Protein AF-A0AAQ3JX08-F1 (afdb_monomer)

Structure (mmCIF, N/CA/C/O backbone):
data_AF-A0AAQ3JX08-F1
#
_entry.id   AF-A0AAQ3JX08-F1
#
loop_
_atom_site.group_PDB
_atom_site.id
_atom_site.type_symbol
_atom_site.label_atom_id
_atom_site.label_alt_id
_atom_site.label_comp_id
_atom_site.label_asym_id
_atom_site.label_entity_id
_atom_site.label_seq_id
_atom_site.pdbx_PDB_ins_code
_atom_site.Cartn_x
_atom_site.Cartn_y
_atom_site.Cartn_z
_atom_site.occupancy
_atom_site.B_iso_or_equiv
_atom_site.auth_seq_id
_atom_site.auth_comp_id
_atom_site.auth_asym_id
_atom_site.auth_atom_id
_atom_site.pdbx_PDB_model_num
ATOM 1 N N . MET A 1 1 ? 13.538 -32.301 18.288 1.00 49.09 1 MET A N 1
ATOM 2 C CA . MET A 1 1 ? 12.833 -32.691 19.524 1.00 49.09 1 MET A CA 1
ATOM 3 C C . MET A 1 1 ? 13.523 -31.991 20.678 1.00 49.09 1 MET A C 1
ATOM 5 O O . MET A 1 1 ? 14.634 -32.379 21.008 1.00 49.09 1 MET A O 1
ATOM 9 N N . SER A 1 2 ? 12.916 -30.943 21.233 1.00 42.66 2 SER A N 1
ATOM 10 C CA . SER A 1 2 ? 13.456 -30.243 22.407 1.00 42.66 2 SER A CA 1
ATOM 11 C C . SER A 1 2 ? 12.286 -29.619 23.159 1.00 42.66 2 SER A C 1
ATOM 13 O O . SER A 1 2 ? 11.488 -28.893 22.574 1.00 42.66 2 SER A O 1
ATOM 15 N N . ALA A 1 3 ? 12.143 -30.014 24.419 1.00 43.19 3 ALA A N 1
ATOM 16 C CA . ALA A 1 3 ? 10.934 -29.906 25.218 1.00 43.19 3 ALA A CA 1
ATOM 17 C C . ALA A 1 3 ? 10.650 -28.486 25.736 1.00 43.19 3 ALA A C 1
ATOM 19 O O . ALA A 1 3 ? 11.546 -27.781 26.199 1.00 43.19 3 ALA A O 1
ATOM 20 N N . SER A 1 4 ? 9.371 -28.111 25.710 1.00 40.22 4 SER A N 1
ATOM 21 C CA . SER A 1 4 ? 8.815 -26.911 26.332 1.00 40.22 4 SER A CA 1
ATOM 22 C C . SER A 1 4 ? 8.773 -27.084 27.854 1.00 40.22 4 SER A C 1
ATOM 24 O O . SER A 1 4 ? 8.092 -27.970 28.369 1.00 40.22 4 SER A O 1
ATOM 26 N N . ARG A 1 5 ? 9.503 -26.237 28.583 1.00 42.38 5 ARG A N 1
ATOM 27 C CA . ARG A 1 5 ? 9.459 -26.160 30.048 1.00 42.38 5 ARG A CA 1
ATOM 28 C C . ARG A 1 5 ? 8.312 -25.227 30.440 1.00 42.38 5 ARG A C 1
ATOM 30 O O . ARG A 1 5 ? 8.417 -24.018 30.276 1.00 42.38 5 ARG A O 1
ATOM 37 N N . VAL A 1 6 ? 7.204 -25.802 30.899 1.00 44.16 6 VAL A N 1
ATOM 38 C CA . VAL A 1 6 ? 6.063 -25.062 31.452 1.00 44.16 6 VAL A CA 1
ATOM 39 C C . VAL A 1 6 ? 6.452 -24.599 32.856 1.00 44.16 6 VAL A C 1
ATOM 41 O O . VAL A 1 6 ? 6.582 -25.423 33.760 1.00 44.16 6 VAL A O 1
ATOM 44 N N . GLU A 1 7 ? 6.682 -23.300 33.041 1.00 43.03 7 GLU A N 1
ATOM 45 C CA . GLU A 1 7 ? 6.784 -22.720 34.381 1.00 43.03 7 GLU A CA 1
ATOM 46 C C . GLU A 1 7 ? 5.395 -22.670 35.026 1.00 43.03 7 GLU A C 1
ATOM 48 O O . GLU A 1 7 ? 4.464 -22.042 34.526 1.00 43.03 7 GLU A O 1
ATOM 53 N N . GLN A 1 8 ? 5.265 -23.378 36.146 1.00 39.12 8 GLN A N 1
ATOM 54 C CA . GLN A 1 8 ? 4.105 -23.355 37.026 1.00 39.12 8 GLN A CA 1
ATOM 55 C C . GLN A 1 8 ? 4.112 -22.066 37.854 1.00 39.12 8 GLN A C 1
ATOM 57 O O . GLN A 1 8 ? 5.012 -21.843 38.664 1.00 39.12 8 GLN A O 1
ATOM 62 N N . CYS A 1 9 ? 3.084 -21.234 37.692 1.00 35.72 9 CYS A N 1
ATOM 63 C CA . CYS A 1 9 ? 2.831 -20.115 38.595 1.00 35.72 9 CYS A CA 1
ATOM 64 C C . CYS A 1 9 ? 2.438 -20.641 39.993 1.00 35.72 9 CYS A C 1
ATOM 66 O O . CYS A 1 9 ? 1.557 -21.502 40.087 1.00 35.72 9 CYS A O 1
ATOM 68 N N . PRO A 1 10 ? 3.035 -20.141 41.090 1.00 44.97 10 PRO A N 1
ATOM 69 C CA . PRO A 1 10 ? 2.677 -20.576 42.434 1.00 44.97 10 PRO A CA 1
ATOM 70 C C . PRO A 1 10 ? 1.371 -19.921 42.913 1.00 44.97 10 PRO A C 1
ATOM 72 O O . PRO A 1 10 ? 1.138 -18.727 42.725 1.00 44.97 10 PRO A O 1
ATOM 75 N N . LEU A 1 11 ? 0.534 -20.722 43.576 1.00 46.50 11 LEU A N 1
ATOM 76 C CA . LEU A 1 11 ? -0.691 -20.301 44.265 1.00 46.50 11 LEU A CA 1
ATOM 77 C C . LEU A 1 11 ? -0.386 -19.273 45.378 1.00 46.50 11 LEU A C 1
ATOM 79 O O . LEU A 1 11 ? 0.572 -19.470 46.136 1.00 46.50 11 LEU A O 1
ATOM 83 N N . PRO A 1 12 ? -1.200 -18.214 45.558 1.00 43.75 12 PRO A N 1
ATOM 84 C CA . PRO A 1 12 ? -1.013 -17.281 46.660 1.00 43.75 12 PRO A CA 1
ATOM 85 C C . PRO A 1 12 ? -1.447 -17.895 48.001 1.00 43.75 12 PRO A C 1
ATOM 87 O O . PRO A 1 12 ? -2.519 -18.486 48.141 1.00 43.75 12 PRO A O 1
ATOM 90 N N . LYS A 1 13 ? -0.568 -17.733 48.994 1.00 42.19 13 LYS A N 1
ATOM 91 C CA . LYS A 1 13 ? -0.698 -18.200 50.378 1.00 42.19 13 LYS A CA 1
ATOM 92 C C . LYS A 1 13 ? -1.846 -17.498 51.113 1.00 42.19 13 LYS A C 1
ATOM 94 O O . LYS A 1 13 ? -2.128 -16.321 50.904 1.00 42.19 13 LYS A O 1
ATOM 99 N N . SER A 1 14 ? -2.476 -18.244 52.014 1.00 40.09 14 SER A N 1
ATOM 100 C CA . SER A 1 14 ? -3.605 -17.839 52.846 1.00 40.09 14 SER A CA 1
ATOM 101 C C . SER A 1 14 ? -3.283 -16.742 53.873 1.00 40.09 14 SER A C 1
ATOM 103 O O . SER A 1 14 ? -2.307 -16.860 54.607 1.00 40.09 14 SER A O 1
ATOM 105 N N . ARG A 1 15 ? -4.225 -15.793 53.987 1.00 40.53 15 ARG A N 1
ATOM 106 C CA . ARG A 1 15 ? -4.704 -15.054 55.180 1.00 40.53 15 ARG A CA 1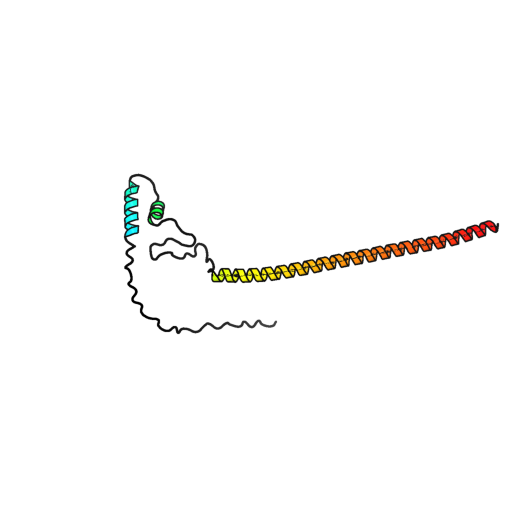
ATOM 107 C C . ARG A 1 15 ? -3.689 -14.401 56.134 1.00 40.53 15 ARG A C 1
ATOM 109 O O . ARG A 1 15 ? -3.078 -15.073 56.952 1.00 40.53 15 ARG A O 1
ATOM 116 N N . ALA A 1 16 ? -3.789 -13.073 56.222 1.00 36.56 16 ALA A N 1
ATOM 117 C CA . ALA A 1 16 ? -4.104 -12.367 57.470 1.00 36.56 16 ALA A CA 1
ATOM 118 C C . ALA A 1 16 ? -4.645 -10.962 57.131 1.00 36.56 16 ALA A C 1
ATOM 120 O O . ALA A 1 16 ? -3.941 -10.167 56.518 1.00 36.56 16 ALA A O 1
ATOM 121 N N . LEU A 1 17 ? -5.890 -10.657 57.509 1.00 38.97 17 LEU A N 1
ATOM 122 C CA . LEU A 1 17 ? -6.386 -9.279 57.606 1.00 38.97 17 LEU A CA 1
ATOM 123 C C . LEU A 1 17 ? -6.743 -9.025 59.076 1.00 38.97 17 LEU A C 1
ATOM 125 O O . LEU A 1 17 ? -7.399 -9.883 59.675 1.00 38.97 17 LEU A O 1
ATOM 129 N N . PRO A 1 18 ? -6.300 -7.906 59.677 1.00 36.16 18 PRO A N 1
ATOM 130 C CA . PRO A 1 18 ? -6.601 -7.598 61.063 1.00 36.16 18 PRO A CA 1
ATOM 131 C C . PRO A 1 18 ? -8.047 -7.117 61.215 1.00 36.16 18 PRO A C 1
ATOM 133 O O . PRO A 1 18 ? -8.641 -6.533 60.308 1.00 36.16 18 PRO A O 1
ATOM 136 N N . ALA A 1 19 ? -8.588 -7.393 62.398 1.00 46.75 19 ALA A N 1
ATOM 137 C CA . ALA A 1 19 ? -9.906 -6.998 62.857 1.00 46.75 19 ALA A CA 1
ATOM 138 C C . ALA A 1 19 ? -10.150 -5.491 62.681 1.00 46.75 19 ALA A C 1
ATOM 140 O O . ALA A 1 19 ? -9.366 -4.670 63.158 1.00 46.75 19 ALA A O 1
ATOM 141 N N . VAL A 1 20 ? -11.273 -5.136 62.056 1.00 39.72 20 VAL A N 1
ATOM 142 C CA . VAL A 1 20 ? -11.791 -3.767 62.054 1.00 39.72 20 VAL A CA 1
ATOM 143 C C . VAL A 1 20 ? -13.142 -3.773 62.755 1.00 39.72 20 VAL A C 1
ATOM 145 O O . VAL A 1 20 ? -14.101 -4.374 62.284 1.00 39.72 20 VAL A O 1
ATOM 148 N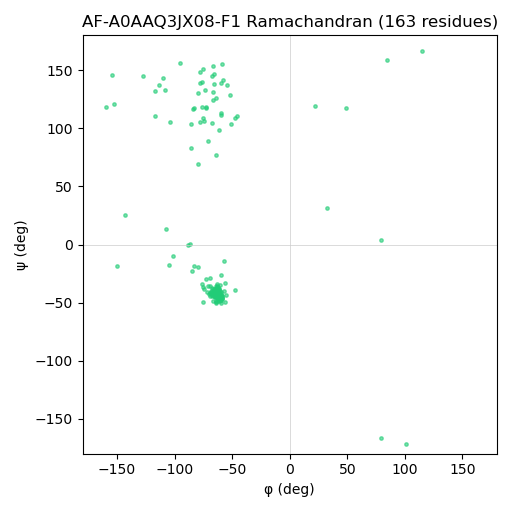 N . LEU A 1 21 ? -13.110 -3.145 63.930 1.00 39.81 21 LEU A N 1
ATOM 149 C CA . LEU A 1 21 ? -14.171 -2.503 64.700 1.00 39.81 21 LEU A CA 1
ATOM 150 C C . LEU A 1 21 ? -15.624 -2.927 64.432 1.00 39.81 21 LEU A C 1
ATOM 152 O O . LEU A 1 21 ? -16.217 -2.638 63.396 1.00 39.81 21 LEU A O 1
ATOM 156 N N . HIS A 1 22 ? -16.235 -3.439 65.503 1.00 37.78 22 HIS A N 1
ATOM 157 C CA . HIS A 1 22 ? -17.662 -3.304 65.771 1.00 37.78 22 HIS A CA 1
ATOM 158 C C . HIS A 1 22 ? -18.103 -1.846 65.576 1.00 37.78 22 HIS A C 1
ATOM 160 O O . HIS A 1 22 ? -17.816 -0.988 66.411 1.00 37.78 22 HIS A O 1
ATOM 166 N N . LEU A 1 23 ? -18.858 -1.583 64.512 1.00 39.56 23 LEU A N 1
ATOM 167 C CA . LEU A 1 23 ? -19.763 -0.447 64.466 1.00 39.56 23 LEU A CA 1
ATOM 168 C C . LEU A 1 23 ? -21.170 -1.007 64.668 1.00 39.56 23 LEU A C 1
ATOM 170 O O . LEU A 1 23 ? -21.727 -1.662 63.788 1.00 39.56 23 LEU A O 1
ATOM 174 N N . LEU A 1 24 ? -21.714 -0.788 65.866 1.00 43.91 24 LEU A N 1
ATOM 175 C CA . LEU A 1 24 ? -23.130 -0.953 66.181 1.00 43.91 24 LEU A CA 1
ATOM 176 C C . LEU A 1 24 ? -23.924 0.063 65.347 1.00 43.91 24 LEU A C 1
ATOM 178 O O . LEU A 1 24 ? -24.317 1.121 65.826 1.00 43.91 24 LEU A O 1
ATOM 182 N N . GLY A 1 25 ? -24.102 -0.247 64.066 1.00 34.72 25 GLY A N 1
ATOM 183 C CA . GLY A 1 25 ? -25.102 0.361 63.209 1.00 34.72 25 GLY A CA 1
ATOM 184 C C . GLY A 1 25 ? -26.405 -0.383 63.439 1.00 34.72 25 GLY A C 1
ATOM 185 O O . GLY A 1 25 ? -26.490 -1.589 63.212 1.00 34.72 25 GLY A O 1
ATOM 186 N N . THR A 1 26 ? -27.398 0.330 63.946 1.00 43.22 26 THR A N 1
ATOM 187 C CA . THR A 1 26 ? -28.774 -0.129 64.087 1.00 43.22 26 THR A CA 1
ATOM 188 C C . THR A 1 26 ? -29.236 -0.821 62.802 1.00 43.22 26 THR A C 1
ATOM 190 O O . THR A 1 26 ? -29.419 -0.189 61.764 1.00 43.22 26 THR A O 1
ATOM 193 N N . PHE A 1 27 ? -29.435 -2.140 62.865 1.00 34.03 27 PHE A N 1
ATOM 194 C CA . PHE A 1 27 ? -30.228 -2.855 61.874 1.00 34.03 27 PHE A CA 1
ATOM 195 C C . PHE A 1 27 ? -31.636 -2.262 61.948 1.00 34.03 27 PHE A C 1
ATOM 197 O O . PHE A 1 27 ? -32.418 -2.610 62.834 1.00 34.03 27 PHE A O 1
ATOM 204 N N . SER A 1 28 ? -31.962 -1.331 61.048 1.00 39.72 28 SER A N 1
ATOM 205 C CA . SER A 1 28 ? -33.358 -1.023 60.774 1.00 39.72 28 SER A CA 1
ATOM 206 C C . SER A 1 28 ? -33.974 -2.331 60.297 1.00 39.72 28 SER A C 1
ATOM 208 O O . SER A 1 28 ? -33.592 -2.855 59.248 1.00 39.72 28 SER A O 1
ATOM 210 N N . SER A 1 29 ? -34.857 -2.899 61.104 1.00 41.53 29 SER A N 1
ATOM 211 C CA . SER A 1 29 ? -35.625 -4.089 60.783 1.00 41.53 29 SER A CA 1
ATOM 212 C C . SER A 1 29 ? -36.300 -3.901 59.423 1.00 41.53 29 SER A C 1
ATOM 214 O O . SER A 1 29 ? -37.277 -3.169 59.272 1.00 41.53 29 SER A O 1
ATOM 216 N N . PHE A 1 30 ? -35.745 -4.548 58.399 1.00 44.34 30 PHE A N 1
ATOM 217 C CA . PHE A 1 30 ? -36.308 -4.575 57.059 1.00 44.34 30 PHE A CA 1
ATOM 218 C C . PHE A 1 30 ? -37.572 -5.440 57.087 1.00 44.34 30 PHE A C 1
ATOM 220 O O . PHE A 1 30 ? -37.538 -6.657 56.910 1.00 44.34 30 PHE A O 1
ATOM 227 N N . SER A 1 31 ? -38.704 -4.800 57.368 1.00 48.84 31 SER A N 1
ATOM 228 C CA . SER A 1 31 ? -40.035 -5.394 57.282 1.00 48.84 31 SER A CA 1
ATOM 229 C C . SER A 1 31 ? -40.554 -5.267 55.849 1.00 48.84 31 SER A C 1
ATOM 231 O O . SER A 1 31 ? -41.263 -4.319 55.518 1.00 48.84 31 SER A O 1
ATOM 233 N N . ALA A 1 32 ? -40.168 -6.187 54.961 1.00 52.50 32 ALA A N 1
ATOM 234 C CA . ALA A 1 32 ? -40.680 -6.186 53.585 1.00 52.50 32 ALA A CA 1
ATOM 235 C C . ALA A 1 32 ? -40.955 -7.545 52.891 1.00 52.50 32 ALA A C 1
ATOM 237 O O . ALA A 1 32 ? -41.011 -7.558 51.663 1.00 52.50 32 ALA A O 1
ATOM 238 N N . PRO A 1 33 ? -41.226 -8.679 53.573 1.00 52.91 33 PRO A N 1
ATOM 239 C CA . PRO A 1 33 ? -41.907 -9.797 52.912 1.00 52.91 33 PRO A CA 1
ATO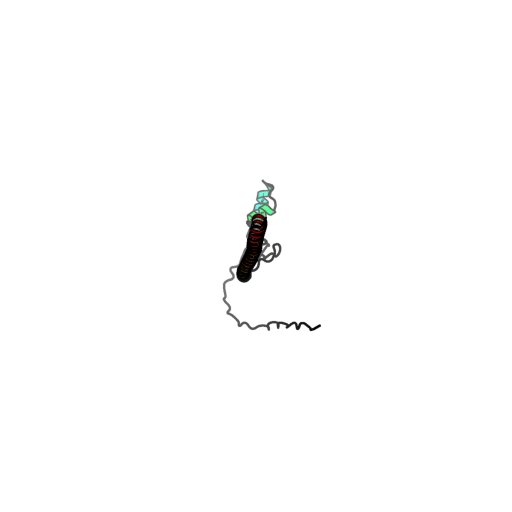M 240 C C . PRO A 1 33 ? -43.443 -9.664 52.914 1.00 52.91 33 PRO A C 1
ATOM 242 O O . PRO A 1 33 ? -44.103 -10.248 52.057 1.00 52.91 33 PRO A O 1
ATOM 245 N N . SER A 1 34 ? -44.029 -8.891 53.840 1.00 56.47 34 SER A N 1
ATOM 246 C CA . SER A 1 34 ? -45.496 -8.775 53.958 1.00 56.47 34 SER A CA 1
ATOM 247 C C . SER A 1 34 ? -46.096 -7.894 52.860 1.00 56.47 34 SER A C 1
ATOM 249 O O . SER A 1 34 ? -46.996 -8.314 52.143 1.00 56.47 34 SER A O 1
ATOM 251 N N . GLN A 1 35 ? -45.538 -6.697 52.644 1.00 63.25 35 GLN A N 1
ATOM 252 C CA . GLN A 1 35 ? -46.212 -5.669 51.843 1.00 63.25 35 GLN A CA 1
ATOM 253 C C . GLN A 1 35 ? -46.458 -6.059 50.380 1.00 63.25 35 GLN A C 1
ATOM 255 O O . GLN A 1 35 ? -47.532 -5.777 49.861 1.00 63.25 35 GLN A O 1
ATOM 260 N N . HIS A 1 36 ? -45.501 -6.693 49.691 1.00 70.31 36 HIS A N 1
ATOM 261 C CA . HIS A 1 36 ? -45.713 -7.098 48.293 1.00 70.31 36 HIS A CA 1
ATOM 262 C C . HIS A 1 36 ? -46.695 -8.262 48.175 1.00 70.31 36 HIS A C 1
ATOM 264 O O . HIS A 1 36 ? -47.497 -8.287 47.248 1.00 70.31 36 HIS A O 1
ATOM 270 N N . ARG A 1 37 ? -46.669 -9.201 49.127 1.00 70.06 37 ARG A N 1
ATOM 271 C CA . ARG A 1 37 ? -47.605 -10.328 49.171 1.00 70.06 37 ARG A CA 1
ATOM 272 C C . ARG A 1 37 ? -49.035 -9.850 49.419 1.00 70.06 37 ARG A C 1
ATOM 274 O O . ARG A 1 37 ? -49.947 -10.307 48.737 1.00 70.06 37 ARG A O 1
ATOM 281 N N . ASP A 1 38 ? -49.212 -8.910 50.341 1.00 76.69 38 ASP A N 1
ATOM 282 C CA . ASP A 1 38 ? -50.520 -8.347 50.675 1.00 76.69 38 ASP A CA 1
ATOM 283 C C . ASP A 1 38 ? -51.065 -7.497 49.516 1.00 76.69 38 ASP A C 1
ATOM 285 O O . ASP A 1 38 ? -52.221 -7.658 49.130 1.00 76.69 38 ASP A O 1
ATOM 289 N N . LYS A 1 39 ? -50.211 -6.685 48.871 1.00 78.62 39 LYS A N 1
ATOM 290 C CA . LYS A 1 39 ? -50.557 -5.929 47.650 1.00 78.62 39 LYS A CA 1
ATOM 291 C C . LYS A 1 39 ? -50.915 -6.840 46.477 1.00 78.62 39 LYS A C 1
ATOM 293 O O . LYS A 1 39 ? -51.877 -6.566 45.771 1.00 78.62 39 LYS A O 1
ATOM 298 N N . PHE A 1 40 ? -50.170 -7.928 46.280 1.00 79.75 40 PHE A N 1
ATOM 299 C CA . PHE A 1 40 ? -50.459 -8.909 45.235 1.00 79.75 40 PHE A CA 1
ATOM 300 C C . PHE A 1 40 ? -51.797 -9.605 45.479 1.00 79.75 40 PHE A C 1
ATOM 302 O O . PHE A 1 40 ? -52.584 -9.756 44.553 1.00 79.75 40 PHE A O 1
ATOM 309 N N . LYS A 1 41 ? -52.082 -9.988 46.728 1.00 80.00 41 LYS A N 1
ATOM 310 C CA . LYS A 1 41 ? -53.356 -10.612 47.092 1.00 80.00 41 LYS A CA 1
ATOM 311 C C . LYS A 1 41 ? -54.533 -9.646 46.920 1.00 80.00 41 LYS A C 1
ATOM 313 O O . LYS A 1 41 ? -55.568 -10.069 46.422 1.00 80.00 41 LYS A O 1
ATOM 318 N N . ALA A 1 42 ? -54.359 -8.374 47.282 1.00 79.62 42 ALA A N 1
ATOM 319 C CA . ALA A 1 42 ? -55.375 -7.340 47.100 1.00 79.62 42 ALA A CA 1
ATOM 320 C C . ALA A 1 42 ? -55.684 -7.092 45.614 1.00 79.62 42 ALA A C 1
ATOM 322 O O . ALA A 1 42 ? -56.843 -7.162 45.223 1.00 79.62 42 ALA A O 1
AT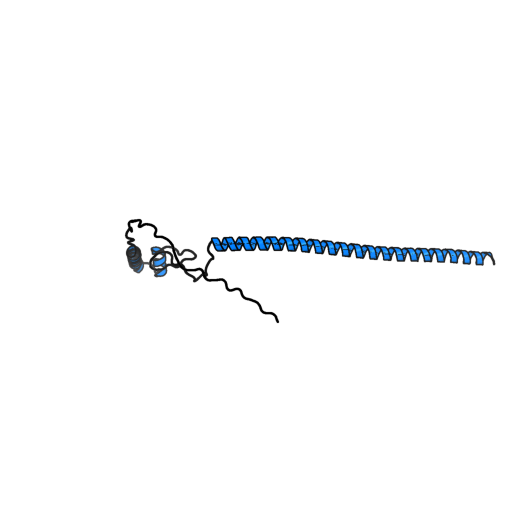OM 323 N N . LEU A 1 43 ? -54.655 -6.904 44.778 1.00 76.38 43 LEU A N 1
ATOM 324 C CA . LEU A 1 43 ? -54.835 -6.696 43.335 1.00 76.38 43 LEU A CA 1
ATOM 325 C C . LEU A 1 43 ? -55.398 -7.936 42.632 1.00 76.38 43 LEU A C 1
ATOM 327 O O . LEU A 1 43 ? -56.246 -7.808 41.758 1.00 76.38 43 LEU A O 1
ATOM 331 N N . ALA A 1 44 ? -54.979 -9.140 43.031 1.00 75.06 44 ALA A N 1
ATOM 332 C CA . ALA A 1 44 ? -55.553 -10.375 42.500 1.00 75.06 44 ALA A CA 1
ATOM 333 C C . ALA A 1 44 ? -57.047 -10.509 42.844 1.00 75.06 44 ALA A C 1
ATOM 335 O O . ALA A 1 44 ? -57.836 -10.893 41.989 1.00 75.06 44 ALA A O 1
ATOM 336 N N . GLN A 1 45 ? -57.442 -10.139 44.066 1.00 74.06 45 GLN A N 1
ATOM 337 C CA . GLN A 1 45 ? -58.834 -10.195 44.517 1.00 74.06 45 GLN A CA 1
ATOM 338 C C . GLN A 1 45 ? -59.715 -9.106 43.880 1.00 74.06 45 GLN A C 1
ATOM 340 O O . GLN A 1 45 ? -60.910 -9.316 43.687 1.00 74.06 45 GLN A O 1
ATOM 345 N N . GLU A 1 46 ? -59.141 -7.949 43.545 1.00 70.31 46 GLU A N 1
ATOM 346 C CA . GLU A 1 46 ? -59.835 -6.852 42.865 1.00 70.31 46 GLU A CA 1
ATOM 347 C C . GLU A 1 46 ? -60.067 -7.161 41.371 1.00 70.31 46 GLU A C 1
ATOM 349 O O . GLU A 1 46 ? -61.148 -6.890 40.837 1.00 70.31 46 GLU A O 1
ATOM 354 N N . LEU A 1 47 ? -59.101 -7.807 40.702 1.00 66.69 47 LEU A N 1
ATOM 355 C CA . LEU A 1 47 ? -59.165 -8.093 39.262 1.00 66.69 47 LEU A CA 1
ATOM 356 C C . LEU A 1 47 ? -59.963 -9.340 38.864 1.00 66.69 47 LEU A C 1
ATOM 358 O O . LEU A 1 47 ? -60.439 -9.381 37.727 1.00 66.69 47 LEU A O 1
ATOM 362 N N . ASP A 1 48 ? -60.223 -10.273 39.787 1.00 60.69 48 ASP A N 1
ATOM 363 C CA . ASP A 1 48 ? -61.146 -11.405 39.567 1.00 60.69 48 ASP A CA 1
ATOM 364 C C . ASP A 1 48 ? -62.569 -10.948 39.163 1.00 60.69 48 ASP A C 1
ATOM 366 O O . ASP A 1 48 ? -63.370 -11.745 38.673 1.00 60.69 48 ASP A O 1
ATOM 370 N N . SER A 1 49 ? -62.889 -9.658 39.335 1.00 59.94 49 SER A N 1
ATOM 371 C CA . SER A 1 49 ? -64.203 -9.081 39.042 1.00 59.94 49 SER A CA 1
ATOM 372 C C . SER A 1 49 ? -64.321 -8.310 37.717 1.00 59.94 49 SER A C 1
ATOM 374 O O . SER A 1 49 ? -65.447 -7.973 37.348 1.00 59.94 49 SER A O 1
ATOM 376 N N . SER A 1 50 ? -63.232 -8.007 36.984 1.00 59.28 50 SER A N 1
ATOM 377 C CA . SER A 1 50 ? -63.359 -7.075 35.838 1.00 59.28 50 SER A CA 1
ATOM 378 C C . SER A 1 50 ? -62.422 -7.212 34.628 1.00 59.28 50 SER A C 1
ATOM 380 O O . SER A 1 50 ? -62.805 -6.712 33.571 1.00 59.28 50 SER A O 1
ATOM 382 N N . THR A 1 51 ? -61.263 -7.888 34.672 1.00 57.72 51 THR A N 1
ATOM 383 C CA . THR A 1 51 ? -60.411 -8.054 33.463 1.00 57.72 51 THR A CA 1
ATOM 384 C C . THR A 1 51 ? -59.521 -9.309 33.517 1.00 57.72 51 THR A C 1
ATOM 386 O O . THR A 1 51 ? -59.033 -9.659 34.588 1.00 57.72 51 THR A O 1
ATOM 389 N N . PRO A 1 52 ? -59.245 -9.995 32.385 1.00 57.41 52 PRO A N 1
ATOM 390 C CA . PRO A 1 52 ? -58.347 -11.150 32.354 1.00 57.41 52 PRO A CA 1
ATOM 391 C C . PRO A 1 52 ? -56.878 -10.700 32.336 1.00 57.41 52 PRO A C 1
ATOM 393 O O . PRO A 1 52 ? -56.175 -10.841 31.337 1.00 57.41 52 PRO A O 1
ATOM 396 N N . THR A 1 53 ? -56.389 -10.129 33.433 1.00 63.62 53 THR A N 1
ATOM 397 C CA . THR A 1 53 ? -54.948 -9.909 33.609 1.00 63.62 53 THR A CA 1
ATOM 398 C C . THR A 1 53 ? -54.276 -11.203 34.042 1.00 63.62 53 THR A C 1
ATOM 400 O O . THR A 1 53 ? -54.705 -11.850 34.999 1.00 63.62 53 THR A O 1
ATOM 403 N N . THR A 1 54 ? -53.195 -11.581 33.367 1.00 76.00 54 THR A N 1
ATOM 404 C CA . THR A 1 54 ? -52.388 -12.732 33.775 1.00 76.00 54 THR A CA 1
ATOM 405 C C . THR A 1 54 ? -51.698 -12.456 35.112 1.00 76.00 54 THR A C 1
ATOM 407 O O . THR A 1 54 ? -51.426 -11.308 35.474 1.00 76.00 54 THR A O 1
ATOM 410 N N . LYS A 1 55 ? -51.388 -13.518 35.863 1.00 74.94 55 LYS A N 1
ATOM 411 C CA . LYS A 1 55 ? -50.682 -13.410 37.152 1.00 74.94 55 LYS A CA 1
ATOM 412 C C . LYS A 1 55 ? -49.350 -12.666 37.001 1.00 74.94 55 LYS A C 1
ATOM 414 O O . LYS A 1 55 ? -48.960 -11.913 37.889 1.00 74.94 55 LYS A O 1
ATOM 419 N N . GLU A 1 56 ? -48.701 -12.824 35.853 1.00 73.12 56 GLU A N 1
ATOM 420 C CA . GLU A 1 56 ? -47.497 -12.107 35.445 1.00 73.12 56 GLU A CA 1
ATOM 421 C C . GLU A 1 56 ? -47.703 -10.587 35.339 1.00 73.12 56 GLU A C 1
ATOM 423 O O . GLU A 1 56 ? -46.815 -9.833 35.733 1.00 73.12 56 GLU A O 1
ATOM 428 N N . GLU A 1 57 ? -48.854 -10.113 34.855 1.00 76.06 57 GLU A N 1
ATOM 429 C CA . GLU A 1 57 ? -49.164 -8.679 34.755 1.00 76.06 57 GLU A CA 1
ATOM 430 C C . GLU A 1 57 ? -49.289 -8.044 36.142 1.00 76.06 57 GLU A C 1
ATOM 432 O O . GLU A 1 57 ? -48.636 -7.044 36.447 1.00 76.06 57 GLU A O 1
ATOM 437 N N . ILE A 1 58 ? -50.056 -8.698 37.018 1.00 80.88 58 ILE A N 1
ATOM 438 C CA . ILE A 1 58 ? -50.245 -8.288 38.414 1.00 80.88 58 ILE A CA 1
ATOM 439 C C . ILE A 1 58 ? -48.891 -8.284 39.136 1.00 80.88 58 ILE A C 1
ATOM 441 O O . ILE A 1 58 ? -48.569 -7.365 39.891 1.00 80.88 58 ILE A O 1
ATOM 445 N N . TYR A 1 59 ? -48.044 -9.279 38.859 1.00 75.62 59 TYR A N 1
ATOM 446 C CA . TYR A 1 59 ? -46.701 -9.352 39.421 1.00 75.62 59 TYR A CA 1
ATOM 447 C C . TYR A 1 59 ? -45.809 -8.190 38.955 1.00 75.62 59 TYR A C 1
ATOM 449 O O . TYR A 1 59 ? -45.138 -7.563 39.781 1.00 75.62 59 TYR A O 1
ATOM 457 N N . ARG A 1 60 ? -45.828 -7.834 37.661 1.00 76.38 60 ARG A N 1
ATOM 458 C CA . ARG A 1 60 ? -45.106 -6.650 37.159 1.00 76.38 60 ARG A CA 1
ATOM 459 C C . ARG A 1 60 ? -45.639 -5.354 37.757 1.00 76.38 60 ARG A C 1
ATOM 461 O O . ARG A 1 60 ? -44.847 -4.465 38.037 1.00 76.38 60 ARG A O 1
ATOM 468 N N . GLN A 1 61 ? -46.937 -5.233 38.001 1.00 77.88 61 GLN A N 1
ATOM 469 C CA . GLN A 1 61 ? -47.495 -4.032 38.622 1.00 77.88 61 GLN A CA 1
ATOM 470 C C . GLN A 1 61 ? -47.062 -3.887 40.091 1.00 77.88 61 GLN A C 1
ATOM 472 O O . GLN A 1 61 ? -46.710 -2.795 40.533 1.00 77.88 61 GLN A O 1
ATOM 477 N N . VAL A 1 62 ? -47.024 -4.994 40.841 1.00 76.00 62 VAL A N 1
ATOM 478 C CA . VAL A 1 62 ? -46.649 -5.013 42.269 1.00 76.00 62 VAL A CA 1
ATOM 479 C C . VAL A 1 62 ? -45.147 -4.847 42.490 1.00 76.00 62 VAL A C 1
ATOM 481 O O . VAL A 1 62 ? -44.731 -4.250 43.486 1.00 76.00 62 VAL A O 1
ATOM 484 N N . VAL A 1 63 ? -44.328 -5.417 41.606 1.00 74.06 63 VAL A N 1
ATOM 485 C CA . VAL A 1 63 ? -42.867 -5.478 41.773 1.00 74.06 63 VAL A CA 1
ATOM 486 C C . VAL A 1 63 ? -42.153 -4.471 40.843 1.00 74.06 63 VAL A C 1
ATOM 488 O O . VAL A 1 63 ? -40.998 -4.119 41.068 1.00 74.06 63 VAL A O 1
ATOM 491 N N . GLY A 1 64 ? -42.817 -3.955 39.802 1.00 75.31 64 GLY A N 1
ATOM 492 C CA . GLY A 1 64 ? -42.318 -2.976 38.814 1.00 75.31 64 GLY A CA 1
ATOM 493 C C . GLY A 1 64 ? -41.884 -3.592 37.464 1.00 75.31 64 GLY A C 1
ATOM 494 O O . GLY A 1 64 ? -42.069 -4.788 37.242 1.00 75.31 64 GLY A O 1
ATOM 495 N N . PRO A 1 65 ? -41.252 -2.829 36.557 1.00 72.94 65 PRO A N 1
ATOM 496 C CA . PRO A 1 65 ? -40.624 -3.372 35.347 1.00 72.94 65 PRO A CA 1
ATOM 497 C C . PRO A 1 65 ? -39.252 -4.027 35.623 1.00 72.94 65 PRO A C 1
ATOM 499 O O . PRO A 1 65 ? -38.518 -3.620 36.531 1.00 72.94 65 PRO A O 1
ATOM 502 N N . GLU A 1 66 ? -38.901 -5.054 34.845 1.00 69.69 66 GLU A N 1
ATOM 503 C CA . GLU A 1 66 ? -37.599 -5.747 34.892 1.00 69.69 66 GLU A CA 1
ATOM 504 C C . GLU A 1 66 ? -36.457 -4.832 34.409 1.00 69.69 66 GLU A C 1
ATOM 506 O O . GLU A 1 66 ? -36.656 -4.020 33.503 1.00 69.69 66 GLU A O 1
ATOM 511 N N . ARG A 1 67 ? -35.258 -4.948 35.001 1.00 68.31 67 ARG A N 1
ATOM 512 C CA . ARG A 1 67 ? -34.067 -4.179 34.582 1.00 68.31 67 ARG A CA 1
ATOM 513 C C . ARG A 1 67 ? -33.046 -5.103 33.923 1.00 68.31 67 ARG A C 1
ATOM 515 O O . ARG A 1 67 ? -32.852 -6.232 34.357 1.00 68.31 67 ARG A O 1
ATOM 522 N N . HIS A 1 68 ? -32.358 -4.607 32.895 1.00 61.84 68 HIS A N 1
ATOM 523 C CA . HIS A 1 68 ? -31.346 -5.384 32.175 1.00 61.84 68 HIS A CA 1
ATOM 524 C C . HIS A 1 68 ? -30.267 -5.943 33.129 1.00 61.84 68 HIS A C 1
ATOM 526 O O . HIS A 1 68 ? -29.817 -5.251 34.047 1.00 61.84 68 HIS A O 1
ATOM 532 N N . GLY A 1 69 ? -29.877 -7.207 32.923 1.00 62.41 69 GLY A N 1
ATOM 533 C CA . GLY A 1 69 ? -28.825 -7.894 33.687 1.00 62.41 69 GLY A CA 1
ATOM 534 C C . GLY A 1 69 ? -29.222 -8.435 35.067 1.00 62.41 69 GLY A C 1
ATOM 535 O O . GLY A 1 69 ? -28.369 -8.968 35.770 1.00 62.41 69 GLY A O 1
ATOM 536 N N . HIS A 1 70 ? -30.490 -8.325 35.468 1.00 66.75 70 HIS A N 1
ATOM 537 C CA . HIS A 1 70 ? -30.967 -8.803 36.766 1.00 66.75 70 HIS A CA 1
ATOM 538 C C . HIS A 1 70 ? -32.185 -9.711 36.577 1.00 66.75 70 HIS A C 1
ATOM 540 O O . HIS A 1 70 ? -32.980 -9.506 35.664 1.00 66.75 70 HIS A O 1
ATOM 546 N N . THR A 1 71 ? -32.319 -10.742 37.414 1.00 61.16 71 THR A N 1
ATOM 547 C CA . THR A 1 71 ? -33.540 -11.559 37.476 1.00 61.16 71 THR A CA 1
ATOM 548 C C . THR A 1 71 ? -34.276 -11.254 38.770 1.00 61.16 71 THR A C 1
ATOM 550 O O . THR A 1 71 ? -33.676 -11.236 39.848 1.00 61.16 71 THR A O 1
ATOM 553 N N . ARG A 1 72 ? -35.590 -11.031 38.674 1.00 68.81 72 ARG A N 1
ATOM 554 C CA . ARG A 1 72 ? -36.471 -10.899 39.837 1.00 68.81 72 ARG A CA 1
ATOM 555 C C . ARG A 1 72 ? -36.597 -12.219 40.590 1.00 68.81 72 ARG A C 1
ATOM 557 O O . ARG A 1 72 ? -37.303 -13.126 40.162 1.00 68.81 72 ARG A O 1
ATOM 564 N N . GLY A 1 73 ? -35.919 -12.306 41.730 1.00 68.12 73 GLY A N 1
ATOM 565 C CA . GLY A 1 73 ? -36.143 -13.334 42.743 1.00 68.12 73 GLY A CA 1
ATOM 566 C C . GLY A 1 73 ? -37.085 -12.846 43.848 1.00 68.12 73 GLY A C 1
ATOM 567 O O . GLY A 1 73 ? -37.197 -11.648 44.112 1.00 68.12 73 GLY A O 1
ATOM 568 N N . TYR A 1 74 ? -37.754 -13.776 44.532 1.00 61.62 74 TYR A N 1
ATOM 569 C CA . TYR A 1 74 ? -38.399 -13.480 45.812 1.00 61.62 74 TYR A CA 1
ATOM 570 C C . TYR A 1 74 ? -37.310 -13.370 46.901 1.00 61.62 74 TYR A C 1
ATOM 572 O O . TYR A 1 74 ? -36.760 -14.384 47.319 1.00 61.62 74 TYR A O 1
ATOM 580 N N . GLY A 1 75 ? -37.000 -12.150 47.363 1.00 68.50 75 GLY A N 1
ATOM 581 C CA . GLY A 1 75 ? -36.057 -11.879 48.468 1.00 68.50 75 GLY A CA 1
ATOM 582 C C . GLY A 1 75 ? -34.776 -11.110 48.088 1.00 68.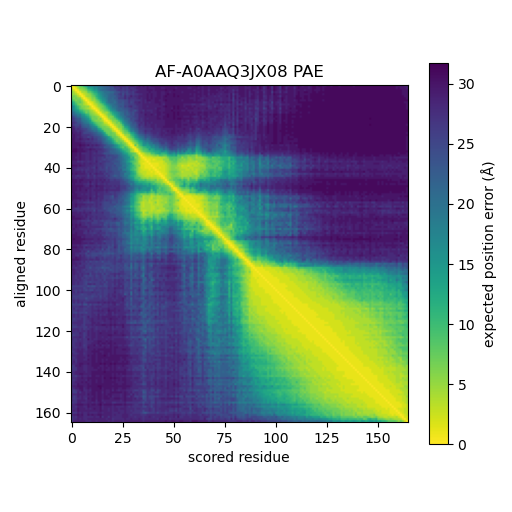50 75 GLY A C 1
ATOM 583 O O . GLY A 1 75 ? -34.492 -10.924 46.913 1.00 68.50 75 GLY A O 1
ATOM 584 N N . LEU A 1 76 ? -34.061 -10.616 49.120 1.00 56.75 76 LEU A N 1
ATOM 585 C CA . LEU A 1 76 ? -32.691 -10.038 49.185 1.00 56.75 76 LEU A CA 1
ATOM 586 C C . LEU A 1 76 ? -32.130 -9.246 47.975 1.00 56.75 76 LEU A C 1
ATOM 588 O O . LEU A 1 76 ? -30.918 -9.177 47.787 1.00 56.75 76 LEU A O 1
ATOM 592 N N . GLY A 1 77 ? -32.977 -8.558 47.211 1.00 63.94 77 GLY A N 1
ATOM 593 C CA . GLY A 1 77 ? -32.526 -7.607 46.196 1.00 63.94 77 GLY A CA 1
ATOM 594 C C . GLY A 1 77 ? -32.057 -8.263 44.889 1.00 63.94 77 GLY A C 1
ATOM 595 O O . GLY A 1 77 ? -32.377 -9.420 44.618 1.00 63.94 77 GLY A O 1
ATOM 596 N N . PRO A 1 78 ? -31.368 -7.503 44.020 1.00 58.81 78 PRO A N 1
ATOM 597 C CA . PRO A 1 78 ? -31.060 -7.944 42.666 1.00 58.81 78 PRO A CA 1
ATOM 598 C C . PRO A 1 78 ? -30.225 -9.231 42.683 1.00 58.81 78 PRO A C 1
ATOM 600 O O . PRO A 1 78 ? -29.081 -9.232 43.131 1.00 58.81 78 PRO A O 1
ATOM 603 N N . THR A 1 79 ? -30.803 -10.334 42.201 1.00 61.94 79 THR A N 1
ATOM 604 C CA . THR A 1 79 ? -30.083 -11.604 42.058 1.00 61.94 79 THR A CA 1
ATOM 605 C C . THR A 1 79 ? -29.323 -11.561 40.738 1.00 61.94 79 THR A C 1
ATOM 607 O O . THR A 1 79 ? -29.931 -11.410 39.672 1.00 61.94 79 THR A O 1
ATOM 610 N N . SER A 1 80 ? -27.992 -11.638 40.799 1.00 60.53 80 SER A N 1
ATOM 611 C CA . SER A 1 80 ? -27.160 -11.717 39.601 1.00 60.53 80 SER A CA 1
ATOM 612 C C . SER A 1 80 ? -27.462 -13.023 38.867 1.00 60.53 80 SER A C 1
ATOM 614 O O . SER A 1 80 ? -27.438 -14.108 39.445 1.00 60.53 80 SER A O 1
ATOM 616 N N . THR A 1 81 ? -27.790 -12.913 37.584 1.00 63.97 81 THR A N 1
ATOM 617 C CA . THR A 1 81 ? -28.126 -14.053 36.732 1.00 63.97 81 THR A CA 1
ATOM 618 C C . THR A 1 81 ? -27.064 -14.225 35.655 1.00 63.97 81 THR A C 1
ATOM 620 O O . THR A 1 81 ? -26.610 -13.254 35.055 1.00 63.97 81 THR A O 1
ATOM 623 N N . THR A 1 82 ? -26.658 -15.466 35.397 1.00 60.78 82 THR A N 1
ATOM 624 C CA . THR A 1 82 ? -25.733 -15.825 34.310 1.00 60.78 82 THR A CA 1
ATOM 625 C C . THR A 1 82 ? -26.455 -16.109 32.991 1.00 60.78 82 THR A C 1
ATOM 627 O O . THR A 1 82 ? -25.799 -16.387 31.990 1.00 60.78 82 THR A O 1
ATOM 630 N N . VAL A 1 83 ? -27.793 -16.014 32.962 1.00 57.16 83 VAL A N 1
ATOM 631 C CA . VAL A 1 83 ? -28.639 -16.370 31.805 1.00 57.16 83 VAL A CA 1
ATOM 632 C C . VAL A 1 83 ? -28.303 -15.555 30.546 1.00 57.16 83 VAL A C 1
ATOM 634 O O . VAL A 1 83 ? -28.481 -16.054 29.441 1.00 57.16 83 VAL A O 1
ATOM 637 N N . PHE A 1 84 ? -27.754 -14.345 30.693 1.00 63.34 84 PHE A N 1
ATOM 638 C CA . PHE A 1 84 ? -27.340 -13.486 29.572 1.00 63.34 84 PHE A CA 1
ATOM 639 C C . PHE A 1 84 ? -25.814 -13.378 29.396 1.00 63.34 84 PHE A C 1
ATOM 641 O O . PHE A 1 84 ? -25.337 -12.538 28.637 1.00 63.34 84 PHE A O 1
ATOM 648 N N . GLY A 1 85 ? -25.045 -14.244 30.065 1.00 62.97 85 GLY A N 1
ATOM 649 C CA . GLY A 1 85 ? -23.582 -14.212 30.068 1.00 62.97 85 GLY A CA 1
ATOM 650 C C . GLY A 1 85 ? -22.995 -13.243 31.099 1.00 62.97 85 GLY A C 1
ATOM 651 O O . GLY A 1 85 ? -23.652 -12.326 31.589 1.00 62.97 85 GLY A O 1
ATOM 652 N N . THR A 1 86 ? -21.733 -13.469 31.464 1.00 66.50 86 THR A N 1
ATOM 653 C CA . THR A 1 86 ? -20.978 -12.586 32.357 1.00 66.50 86 THR A CA 1
ATOM 654 C C . THR A 1 86 ? -20.500 -11.372 31.572 1.00 66.50 86 THR A C 1
ATOM 656 O O . THR A 1 86 ? -19.555 -11.472 30.790 1.00 66.50 86 THR A O 1
ATOM 659 N N . THR A 1 87 ? -21.126 -10.215 31.773 1.00 67.56 87 THR A N 1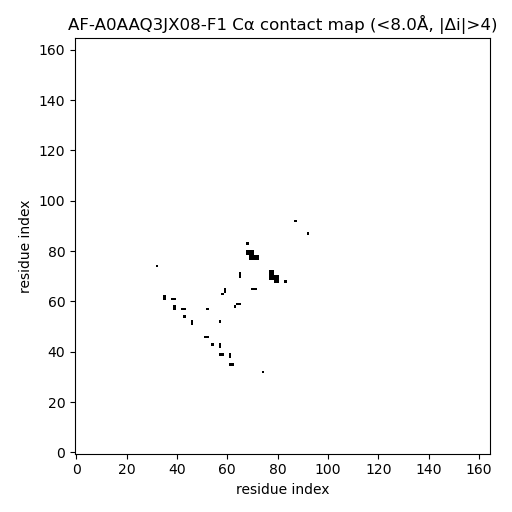
ATOM 660 C CA . THR A 1 87 ? -20.520 -8.952 31.340 1.00 67.56 87 THR A CA 1
ATOM 661 C C . THR A 1 87 ? -19.265 -8.708 32.180 1.00 67.56 87 THR A C 1
ATOM 663 O O . THR A 1 87 ? -19.381 -8.705 33.412 1.00 67.56 87 THR A O 1
ATOM 666 N N . PRO A 1 88 ? -18.084 -8.516 31.562 1.00 71.75 88 PRO A N 1
ATOM 667 C CA . PRO A 1 88 ? -16.869 -8.218 32.305 1.00 71.75 88 PRO A CA 1
ATOM 668 C C . PRO A 1 88 ? -17.079 -6.948 33.128 1.00 71.75 88 PRO A C 1
ATOM 670 O O . PRO A 1 88 ? -17.739 -5.999 32.690 1.00 71.75 88 PRO A O 1
ATOM 673 N N . GLY A 1 89 ? -16.533 -6.930 34.343 1.00 80.19 89 GLY A N 1
ATOM 674 C CA . GLY A 1 89 ? -16.615 -5.752 35.199 1.00 80.19 89 GLY A CA 1
ATOM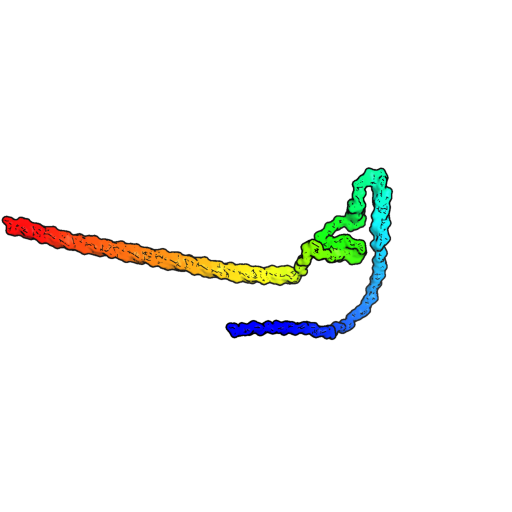 675 C C . GLY A 1 89 ? -15.976 -4.537 34.518 1.00 80.19 89 GLY A C 1
ATOM 676 O O . GLY A 1 89 ? -15.083 -4.677 33.685 1.00 80.19 89 GLY A O 1
ATOM 677 N N . HIS A 1 90 ? -16.385 -3.325 34.900 1.00 83.19 90 HIS A N 1
ATOM 678 C CA . HIS A 1 90 ? -15.888 -2.074 34.303 1.00 83.19 90 HIS A CA 1
ATOM 679 C C . HIS A 1 90 ? -14.349 -2.011 34.187 1.00 83.19 90 HIS A C 1
ATOM 681 O O . HIS A 1 90 ? -13.810 -1.550 33.182 1.00 83.19 90 HIS A O 1
ATOM 687 N N . ILE A 1 91 ? -13.630 -2.507 35.200 1.00 87.06 91 ILE A N 1
ATOM 688 C CA . ILE A 1 91 ? -12.158 -2.552 35.227 1.00 87.06 91 ILE A CA 1
ATOM 689 C C . ILE A 1 91 ? -11.606 -3.462 34.123 1.00 87.06 91 ILE A C 1
ATOM 691 O O . ILE A 1 91 ? -10.676 -3.083 33.412 1.00 87.06 91 ILE A O 1
ATOM 695 N N . GLU A 1 92 ? -12.194 -4.645 33.959 1.00 89.56 92 GLU A N 1
ATOM 696 C CA . GLU A 1 92 ? -11.789 -5.623 32.953 1.00 89.56 92 GLU A CA 1
ATOM 697 C C . GLU A 1 92 ? -12.082 -5.110 31.541 1.00 89.56 92 GLU A C 1
ATOM 699 O O . GLU A 1 92 ? -11.205 -5.153 30.679 1.00 89.56 92 GLU A O 1
ATOM 704 N N . LEU A 1 93 ? -13.256 -4.507 31.335 1.00 89.69 93 LEU A N 1
ATOM 705 C CA . LEU A 1 93 ? -13.618 -3.883 30.063 1.00 89.69 93 LEU A CA 1
ATOM 706 C C . LEU A 1 93 ? -12.662 -2.734 29.699 1.00 89.69 93 LEU A C 1
ATOM 708 O O . LEU A 1 93 ? -12.208 -2.629 28.562 1.00 89.69 93 LEU A O 1
ATOM 712 N N . THR A 1 94 ? -12.295 -1.901 30.677 1.00 91.56 94 THR A N 1
ATOM 713 C CA . THR A 1 94 ? -11.338 -0.800 30.473 1.00 91.56 94 THR A CA 1
ATOM 714 C C . THR A 1 94 ? -9.943 -1.325 30.123 1.00 91.56 94 THR A C 1
ATOM 716 O O . THR A 1 94 ? -9.256 -0.750 29.277 1.00 91.56 94 THR A O 1
ATOM 719 N N . SER A 1 95 ? -9.516 -2.420 30.757 1.00 95.00 95 SER A N 1
ATOM 720 C CA . SER A 1 95 ? -8.237 -3.075 30.463 1.00 95.00 95 SER A CA 1
ATOM 721 C C . SER A 1 95 ? -8.208 -3.636 29.040 1.00 95.00 95 SER A C 1
ATOM 723 O O . SER A 1 95 ? -7.293 -3.332 28.274 1.00 95.00 95 SER A O 1
ATOM 725 N N . GLN A 1 96 ? -9.252 -4.373 28.646 1.00 94.31 96 GLN A N 1
ATOM 726 C CA . GLN A 1 96 ? -9.381 -4.913 27.290 1.00 94.31 96 GLN A CA 1
ATOM 727 C C . GLN A 1 96 ? -9.396 -3.803 26.236 1.00 94.31 96 GLN A C 1
ATOM 729 O O . GLN A 1 96 ? -8.711 -3.915 25.223 1.00 94.31 96 GLN A O 1
ATOM 734 N N . LEU A 1 97 ? -10.093 -2.693 26.501 1.00 95.50 97 LEU A N 1
ATOM 735 C CA . LEU A 1 97 ? -10.115 -1.540 25.603 1.00 95.50 97 LEU A CA 1
ATOM 736 C C . LEU A 1 97 ? -8.718 -0.935 25.407 1.00 95.50 97 LEU A C 1
ATOM 738 O O . LEU A 1 97 ? -8.350 -0.586 24.287 1.00 95.50 97 LEU A O 1
ATOM 742 N N . ARG A 1 98 ? -7.916 -0.829 26.474 1.00 95.94 98 ARG A N 1
ATOM 743 C CA . ARG A 1 98 ? -6.528 -0.348 26.369 1.00 95.94 98 ARG A CA 1
ATOM 744 C C . ARG A 1 98 ? -5.681 -1.272 25.502 1.00 95.94 98 ARG A C 1
ATOM 746 O O . ARG A 1 98 ? -5.009 -0.776 24.607 1.00 95.94 98 ARG A O 1
ATOM 753 N N . ILE A 1 99 ? -5.761 -2.583 25.727 1.00 97.06 99 ILE A N 1
ATOM 754 C CA . ILE A 1 99 ? -5.007 -3.588 24.960 1.00 97.06 99 ILE A CA 1
ATOM 755 C C . ILE A 1 99 ? -5.413 -3.565 23.480 1.00 97.06 99 ILE A C 1
ATOM 757 O O . ILE A 1 99 ? -4.558 -3.549 22.595 1.00 97.06 99 ILE A O 1
ATOM 761 N N . ALA A 1 100 ? -6.715 -3.509 23.199 1.00 96.50 100 ALA A N 1
ATOM 762 C CA . ALA A 1 100 ? -7.217 -3.423 21.832 1.00 96.50 100 ALA A CA 1
ATOM 763 C C . ALA A 1 100 ? -6.736 -2.138 21.141 1.00 96.50 100 ALA A C 1
ATOM 765 O O . ALA A 1 100 ? -6.306 -2.170 19.991 1.00 96.50 100 ALA A O 1
ATOM 766 N N . ASN A 1 101 ? -6.741 -1.006 21.850 1.00 97.19 101 ASN A N 1
ATOM 767 C CA . ASN A 1 101 ? -6.250 0.259 21.308 1.00 97.19 101 ASN A CA 1
ATOM 768 C C . ASN A 1 101 ? -4.745 0.232 21.020 1.00 97.19 101 ASN A C 1
ATOM 770 O O . ASN A 1 101 ? -4.331 0.743 19.980 1.00 97.19 101 ASN A O 1
ATOM 774 N N . THR A 1 102 ? -3.930 -0.378 21.886 1.00 97.25 102 THR A N 1
ATOM 775 C CA . THR A 1 102 ? -2.487 -0.507 21.631 1.00 97.25 102 THR A CA 1
ATOM 776 C C . THR A 1 102 ? -2.215 -1.404 20.429 1.00 97.25 102 THR A C 1
ATOM 778 O O . THR A 1 102 ? -1.460 -1.019 19.543 1.00 97.25 102 THR A O 1
ATOM 781 N N . GLN A 1 103 ? -2.899 -2.547 20.331 1.00 97.50 103 GLN A N 1
ATOM 782 C CA . GLN A 1 103 ? -2.767 -3.448 19.183 1.00 97.50 103 GLN A CA 1
ATOM 783 C C . GLN A 1 103 ? -3.219 -2.780 17.881 1.00 97.50 103 GLN A C 1
ATOM 785 O O . GLN A 1 103 ? -2.547 -2.893 16.861 1.00 97.50 103 GLN A O 1
ATOM 790 N N . ASN A 1 104 ? -4.317 -2.025 17.914 1.00 97.88 104 ASN A N 1
ATOM 791 C CA . ASN A 1 104 ? -4.785 -1.273 16.753 1.00 97.88 104 ASN A CA 1
ATOM 792 C C . ASN A 1 104 ? -3.784 -0.195 16.321 1.00 97.88 104 ASN A C 1
ATOM 794 O O . ASN A 1 104 ? -3.610 0.020 15.124 1.00 97.88 104 ASN A O 1
ATOM 798 N N . ALA A 1 105 ? -3.121 0.478 17.264 1.00 97.62 105 ALA A N 1
ATOM 799 C CA . ALA A 1 105 ? -2.071 1.440 16.941 1.00 97.62 105 ALA A CA 1
ATOM 800 C C . ALA A 1 105 ? -0.864 0.754 16.278 1.00 97.62 105 ALA A C 1
ATOM 802 O O . ALA A 1 105 ? -0.402 1.219 15.241 1.00 97.62 105 ALA A O 1
ATOM 803 N N . GLU A 1 106 ? -0.406 -0.381 16.812 1.00 97.50 106 GLU A N 1
ATOM 804 C CA . GLU A 1 106 ? 0.690 -1.166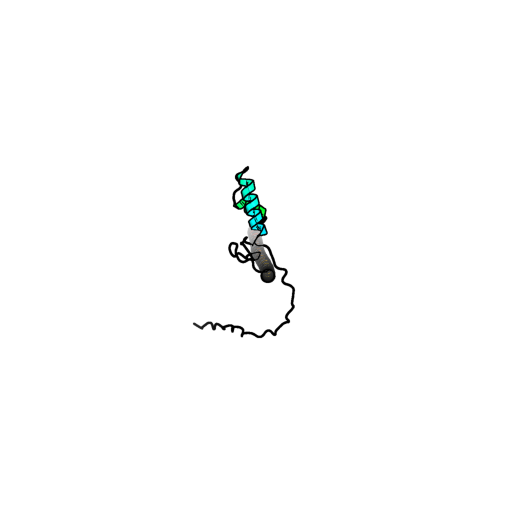 16.223 1.00 97.50 106 GLU A CA 1
ATOM 805 C C . GLU A 1 106 ? 0.351 -1.744 14.843 1.00 97.50 106 GLU A C 1
ATOM 807 O O . GLU A 1 106 ? 1.217 -1.866 13.978 1.00 97.50 106 GLU A O 1
ATOM 812 N N . LEU A 1 107 ? -0.902 -2.143 14.621 1.00 97.94 107 LEU A N 1
ATOM 813 C CA . LEU A 1 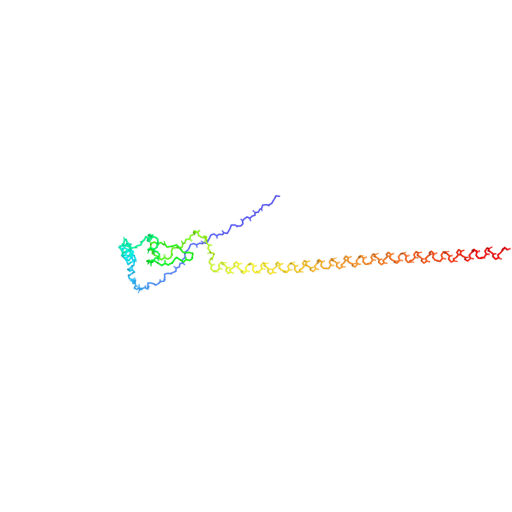107 ? -1.342 -2.619 13.312 1.00 97.94 107 LEU A CA 1
ATOM 814 C C . LEU A 1 107 ? -1.363 -1.482 12.293 1.00 97.94 107 LEU A C 1
ATOM 816 O O . LEU A 1 107 ? -0.909 -1.683 11.172 1.00 97.94 107 LEU A O 1
ATOM 820 N N . LYS A 1 108 ? -1.824 -0.289 12.686 1.00 98.00 108 LYS A N 1
ATOM 821 C CA . LYS A 1 108 ? -1.795 0.895 11.819 1.00 98.00 108 LYS A CA 1
ATOM 822 C C . LYS A 1 108 ? -0.375 1.244 11.383 1.00 98.00 108 LYS A C 1
ATOM 824 O O . LYS A 1 108 ? -0.149 1.409 10.195 1.00 98.00 108 LYS A O 1
ATOM 829 N N . THR A 1 109 ? 0.593 1.255 12.301 1.00 98.31 109 THR A N 1
ATOM 830 C CA . THR A 1 109 ? 1.986 1.551 11.927 1.00 98.31 109 THR A CA 1
ATOM 831 C C . THR A 1 109 ? 2.562 0.513 10.964 1.00 98.31 109 THR A C 1
ATOM 833 O O . THR A 1 109 ? 3.235 0.874 10.004 1.00 98.31 109 THR A O 1
ATOM 836 N N . LYS A 1 110 ? 2.260 -0.778 11.163 1.00 98.31 110 LYS A N 1
ATOM 837 C CA . LYS A 1 110 ? 2.674 -1.838 10.228 1.00 98.31 110 LYS A CA 1
ATOM 838 C C . LYS A 1 110 ? 2.033 -1.687 8.850 1.00 98.31 110 LYS A C 1
ATOM 840 O O . LYS A 1 110 ? 2.694 -1.986 7.860 1.00 98.31 110 LYS A O 1
ATOM 845 N N . ILE A 1 111 ? 0.770 -1.265 8.787 1.00 98.44 111 ILE A N 1
ATOM 846 C CA . ILE A 1 111 ? 0.081 -0.987 7.521 1.00 98.44 111 ILE A CA 1
ATOM 847 C C . ILE A 1 111 ? 0.778 0.174 6.806 1.00 98.44 111 ILE A C 1
ATOM 849 O O . ILE A 1 111 ? 1.199 -0.013 5.669 1.00 98.44 111 ILE A O 1
ATOM 853 N N . ASP A 1 112 ? 1.013 1.296 7.489 1.00 98.31 112 ASP A N 1
ATOM 854 C CA . ASP A 1 112 ? 1.693 2.464 6.909 1.00 98.31 112 ASP A CA 1
ATOM 855 C C . ASP A 1 112 ? 3.095 2.109 6.368 1.00 98.31 112 ASP A C 1
ATOM 857 O O . ASP A 1 112 ? 3.512 2.573 5.305 1.00 98.31 112 ASP A O 1
ATOM 861 N N . ASP A 1 113 ? 3.845 1.267 7.085 1.00 98.19 113 ASP A N 1
ATOM 862 C CA . ASP A 1 113 ? 5.170 0.812 6.652 1.00 98.19 113 ASP A CA 1
ATOM 863 C C . ASP A 1 113 ? 5.108 -0.118 5.431 1.00 98.19 113 ASP A C 1
ATOM 865 O O . ASP A 1 113 ? 5.996 -0.083 4.574 1.00 98.19 113 ASP A O 1
ATOM 869 N N . LEU A 1 114 ? 4.081 -0.968 5.344 1.00 98.25 114 LEU A N 1
ATOM 870 C CA . LEU A 1 114 ? 3.856 -1.828 4.182 1.00 98.25 114 LEU A CA 1
ATOM 871 C C . LEU A 1 114 ? 3.432 -1.016 2.957 1.00 98.25 114 LEU A C 1
ATOM 873 O O . LEU A 1 114 ? 3.952 -1.266 1.871 1.00 98.25 114 LEU A O 1
ATOM 877 N N . GLU A 1 115 ? 2.560 -0.025 3.131 1.00 97.94 115 GLU A N 1
ATOM 878 C CA . GLU A 1 115 ? 2.145 0.891 2.065 1.00 97.94 115 GLU A CA 1
ATOM 879 C C . GLU A 1 115 ? 3.348 1.644 1.484 1.00 97.94 115 GLU A C 1
ATOM 881 O O . GLU A 1 115 ? 3.547 1.641 0.269 1.00 97.94 115 GLU A O 1
ATOM 886 N N . LYS A 1 116 ? 4.230 2.179 2.340 1.00 98.38 116 LYS A N 1
ATOM 887 C CA . LYS A 1 116 ? 5.474 2.830 1.893 1.00 98.38 116 LYS A CA 1
ATOM 888 C C . LYS A 1 116 ? 6.373 1.894 1.091 1.00 98.38 116 LYS A C 1
ATOM 890 O O . LYS A 1 116 ? 6.885 2.288 0.049 1.00 98.38 116 LYS A O 1
ATOM 895 N N . LYS A 1 117 ? 6.556 0.648 1.545 1.00 98.12 117 LYS A N 1
ATOM 896 C CA . LYS A 1 117 ? 7.363 -0.341 0.810 1.00 98.12 117 LYS A CA 1
ATOM 897 C C . LYS A 1 117 ? 6.765 -0.663 -0.554 1.00 98.12 117 LYS A C 1
ATOM 899 O O . LYS A 1 117 ? 7.504 -0.753 -1.526 1.00 98.12 117 LYS A O 1
ATOM 904 N N . MET A 1 118 ? 5.444 -0.812 -0.631 1.00 98.00 118 MET A N 1
ATOM 905 C CA . MET A 1 118 ? 4.757 -1.035 -1.902 1.00 98.00 118 MET A CA 1
ATOM 906 C C . MET A 1 118 ? 4.921 0.149 -2.858 1.00 98.00 118 MET A C 1
ATOM 908 O O . MET A 1 118 ? 5.154 -0.059 -4.047 1.00 98.00 118 MET A O 1
ATOM 912 N N . ASP A 1 119 ? 4.830 1.378 -2.351 1.00 97.75 119 ASP A N 1
ATOM 913 C CA . ASP A 1 119 ? 5.055 2.580 -3.150 1.00 97.75 119 ASP A CA 1
ATOM 914 C C . ASP A 1 119 ? 6.503 2.680 -3.649 1.00 97.75 119 ASP A C 1
ATOM 916 O O . ASP A 1 119 ? 6.721 3.007 -4.818 1.00 97.75 119 ASP A O 1
ATOM 920 N N . ASP A 1 120 ? 7.485 2.369 -2.803 1.00 98.19 120 ASP A N 1
ATOM 921 C CA . ASP A 1 120 ? 8.903 2.348 -3.178 1.00 98.19 120 ASP A CA 1
ATOM 922 C C . ASP A 1 120 ? 9.200 1.268 -4.227 1.00 98.19 120 ASP A C 1
ATOM 924 O O . ASP A 1 120 ? 9.928 1.512 -5.191 1.00 98.19 120 ASP A O 1
ATOM 928 N N . ASP A 1 121 ? 8.626 0.074 -4.069 1.00 97.88 121 ASP A N 1
ATOM 929 C CA . ASP A 1 121 ? 8.788 -1.021 -5.024 1.00 97.88 121 ASP A CA 1
ATOM 930 C C . ASP A 1 121 ? 8.109 -0.709 -6.363 1.00 97.88 121 ASP A C 1
ATOM 932 O O . ASP A 1 121 ? 8.677 -1.004 -7.419 1.00 97.88 121 ASP A O 1
ATOM 936 N N . ARG A 1 122 ? 6.940 -0.048 -6.344 1.00 97.94 122 ARG A N 1
ATOM 937 C CA . ARG A 1 122 ? 6.286 0.452 -7.562 1.00 97.94 122 ARG A CA 1
ATOM 938 C C . ARG A 1 122 ? 7.181 1.457 -8.285 1.00 97.94 122 ARG A C 1
ATOM 940 O O . ARG A 1 122 ? 7.422 1.277 -9.476 1.00 97.94 122 ARG A O 1
ATOM 947 N N . ARG A 1 123 ? 7.736 2.447 -7.575 1.00 98.00 123 ARG A N 1
ATOM 948 C CA . ARG A 1 123 ? 8.654 3.437 -8.171 1.00 98.00 123 ARG A CA 1
ATOM 949 C C . ARG A 1 123 ? 9.885 2.776 -8.785 1.00 98.00 123 ARG A C 1
ATOM 951 O O . ARG A 1 123 ? 10.206 3.041 -9.934 1.00 98.00 123 ARG A O 1
ATOM 958 N N . LYS A 1 124 ? 10.530 1.847 -8.072 1.00 98.12 124 LYS A N 1
ATOM 959 C CA . LYS A 1 124 ? 11.693 1.111 -8.603 1.00 98.12 124 LYS A CA 1
ATOM 960 C C . LYS A 1 124 ? 11.359 0.300 -9.852 1.00 98.12 124 LYS A C 1
ATOM 962 O O . LYS A 1 124 ? 12.215 0.117 -10.717 1.00 98.12 124 LYS A O 1
ATOM 967 N N . MET A 1 125 ? 10.150 -0.254 -9.928 1.00 97.69 125 MET A N 1
ATOM 968 C CA . MET A 1 125 ? 9.704 -0.984 -11.111 1.00 97.69 125 MET A CA 1
ATOM 969 C C . MET A 1 125 ? 9.496 -0.043 -12.301 1.00 97.69 125 MET A C 1
ATOM 971 O O . MET A 1 125 ? 9.943 -0.370 -13.400 1.00 97.69 125 MET A O 1
ATOM 975 N N . GLU A 1 126 ? 8.862 1.108 -12.074 1.00 97.44 126 GLU A N 1
ATOM 976 C CA . GLU A 1 126 ? 8.666 2.159 -13.079 1.00 97.44 126 GLU A CA 1
ATOM 977 C C . GLU A 1 126 ? 10.014 2.671 -13.607 1.00 97.44 126 GLU A C 1
ATOM 979 O O . GLU A 1 126 ? 10.249 2.608 -14.812 1.00 97.44 126 GLU A O 1
ATOM 984 N N . GLU A 1 127 ? 10.949 3.027 -12.721 1.00 97.88 127 GLU A N 1
ATOM 985 C CA . GLU A 1 127 ? 12.304 3.473 -13.083 1.00 97.88 127 GLU A CA 1
ATOM 986 C C . GLU A 1 127 ? 13.039 2.435 -13.945 1.00 97.88 127 GLU A C 1
ATOM 988 O O . GLU A 1 127 ? 13.532 2.747 -15.028 1.00 97.88 127 GLU A O 1
ATOM 993 N N . ARG A 1 128 ? 13.053 1.158 -13.532 1.00 97.31 128 ARG A N 1
ATOM 994 C CA . ARG A 1 128 ? 13.695 0.086 -14.318 1.00 97.31 128 ARG A CA 1
ATOM 995 C C . ARG A 1 128 ? 13.043 -0.124 -15.680 1.00 97.31 128 ARG A C 1
ATOM 997 O O . ARG A 1 128 ? 13.715 -0.518 -16.637 1.00 97.31 128 ARG A O 1
ATOM 1004 N N . MET A 1 129 ? 11.728 0.062 -15.768 1.00 96.56 129 MET A N 1
ATOM 1005 C CA . MET A 1 129 ? 11.004 -0.059 -17.027 1.00 96.56 129 MET A CA 1
ATOM 1006 C C . MET A 1 129 ? 11.348 1.103 -17.963 1.00 96.56 129 MET A C 1
ATOM 1008 O O . MET A 1 129 ? 11.603 0.864 -19.145 1.00 96.56 129 MET A O 1
ATOM 1012 N N . GLU A 1 130 ? 11.416 2.326 -17.440 1.00 97.25 130 GLU A N 1
ATOM 1013 C CA . GLU A 1 130 ? 11.840 3.517 -18.179 1.00 97.25 130 GLU A CA 1
ATOM 1014 C C . GLU A 1 130 ? 13.284 3.396 -18.673 1.00 97.25 130 GLU A C 1
ATOM 1016 O O . GLU A 1 130 ? 13.520 3.540 -19.873 1.00 97.25 130 GLU A O 1
ATOM 1021 N N . GLU A 1 131 ? 14.226 3.004 -17.809 1.00 97.56 131 GLU A N 1
ATOM 1022 C CA . GLU A 1 131 ? 15.628 2.760 -18.182 1.00 97.56 131 GLU A CA 1
ATOM 1023 C C . GLU A 1 131 ? 15.743 1.737 -19.319 1.00 97.56 131 GLU A C 1
ATOM 1025 O O . GLU A 1 131 ? 16.495 1.918 -20.284 1.00 97.56 131 GLU A O 1
ATOM 1030 N N . ARG A 1 132 ? 14.968 0.647 -19.241 1.00 96.94 132 ARG A N 1
ATOM 1031 C CA . ARG A 1 132 ? 14.957 -0.386 -20.280 1.00 96.94 132 ARG A CA 1
ATOM 1032 C C . ARG A 1 132 ? 14.387 0.144 -21.594 1.00 96.94 132 ARG A C 1
ATOM 1034 O O . ARG A 1 132 ? 14.926 -0.177 -22.652 1.00 96.94 132 ARG A O 1
ATOM 1041 N N . MET A 1 133 ? 13.318 0.938 -21.546 1.00 95.56 133 MET A N 1
ATOM 1042 C CA . MET A 1 133 ? 12.744 1.566 -22.739 1.00 95.56 133 MET A CA 1
ATOM 1043 C C . MET A 1 133 ? 13.709 2.573 -23.369 1.00 95.56 133 MET A C 1
ATOM 1045 O O . MET A 1 133 ? 13.840 2.601 -24.592 1.00 95.56 133 MET A O 1
ATOM 1049 N N . GLU A 1 134 ? 14.410 3.368 -22.563 1.00 97.25 134 GLU A N 1
ATOM 1050 C CA . GLU A 1 134 ? 15.382 4.343 -23.051 1.00 97.25 134 GLU A CA 1
ATOM 1051 C C . GLU A 1 134 ? 16.595 3.659 -23.695 1.00 97.25 134 GLU A C 1
ATOM 1053 O O . GLU A 1 134 ? 17.017 4.050 -24.784 1.00 97.25 134 GLU A O 1
ATOM 1058 N N . MET A 1 135 ? 17.115 2.589 -23.085 1.00 96.81 135 MET A N 1
ATOM 1059 C CA . MET A 1 135 ? 18.187 1.790 -23.684 1.00 96.81 135 MET A CA 1
ATOM 1060 C C . MET A 1 135 ? 17.780 1.191 -25.032 1.00 96.81 135 MET A C 1
ATOM 1062 O O . MET A 1 135 ? 18.564 1.225 -25.978 1.00 96.81 135 MET A O 1
ATOM 1066 N N . GLU A 1 136 ? 16.566 0.650 -25.147 1.00 96.56 136 GLU A N 1
ATOM 1067 C CA . GLU A 1 136 ? 16.080 0.113 -26.422 1.00 96.56 136 GLU A CA 1
ATOM 1068 C C . GLU A 1 136 ? 15.886 1.217 -27.470 1.00 96.56 136 GLU A C 1
ATOM 1070 O O . GLU A 1 136 ? 16.268 1.027 -28.624 1.00 96.56 136 GLU A O 1
ATOM 1075 N N . ARG A 1 137 ? 15.395 2.403 -27.080 1.00 96.44 137 ARG A N 1
ATOM 1076 C CA . ARG A 1 137 ? 15.319 3.566 -27.981 1.00 96.44 137 ARG A CA 1
ATOM 1077 C C . ARG A 1 137 ? 16.697 3.979 -28.499 1.00 96.44 137 ARG A C 1
ATOM 1079 O O . ARG A 1 137 ? 16.854 4.108 -29.709 1.00 96.44 137 ARG A O 1
ATOM 1086 N N . LYS A 1 138 ? 17.695 4.101 -27.617 1.00 97.62 138 LYS A N 1
ATOM 1087 C CA . LYS A 1 138 ? 19.078 4.442 -27.997 1.00 97.62 138 LYS A CA 1
ATOM 1088 C C . LYS A 1 138 ? 19.687 3.406 -28.939 1.00 97.62 138 LYS A C 1
ATOM 1090 O O . LYS A 1 138 ? 20.274 3.778 -29.946 1.00 97.62 138 LYS A O 1
ATOM 1095 N N . LYS A 1 139 ? 19.492 2.109 -28.673 1.00 97.44 139 LYS A N 1
ATOM 1096 C CA . LYS A 1 139 ? 19.962 1.034 -29.568 1.00 97.44 139 LYS A CA 1
ATOM 1097 C C . LYS A 1 139 ? 19.317 1.097 -30.951 1.00 97.44 139 LYS A C 1
ATOM 1099 O O . LYS A 1 139 ? 19.974 0.798 -31.944 1.00 97.44 139 LYS A O 1
ATOM 1104 N N . VAL A 1 140 ? 18.025 1.420 -31.026 1.00 97.62 140 VAL A N 1
ATOM 1105 C CA . VAL A 1 140 ? 17.330 1.585 -32.311 1.00 97.62 140 VAL A CA 1
ATOM 1106 C C . VAL A 1 140 ? 17.866 2.809 -33.049 1.00 97.62 140 VAL A C 1
ATOM 1108 O O . VAL A 1 140 ? 18.155 2.715 -34.237 1.00 97.62 140 VAL A O 1
ATOM 1111 N N . GLU A 1 141 ? 18.048 3.930 -32.355 1.00 96.81 141 GLU A N 1
ATOM 1112 C CA . GLU A 1 141 ? 18.588 5.164 -32.930 1.00 96.81 141 GLU A CA 1
ATOM 1113 C C . GLU A 1 141 ? 20.019 4.984 -33.461 1.00 96.81 141 GLU A C 1
ATOM 1115 O O . GLU A 1 141 ? 20.299 5.348 -34.602 1.00 96.81 141 GLU A O 1
ATOM 1120 N N . GLU A 1 142 ? 20.894 4.335 -32.690 1.00 97.50 142 GLU A N 1
ATOM 1121 C CA . GLU A 1 142 ? 22.271 4.038 -33.094 1.00 97.50 142 GLU A CA 1
ATOM 1122 C C . GLU A 1 142 ? 22.317 3.169 -34.361 1.00 97.50 142 GLU A C 1
ATOM 1124 O O . GLU A 1 142 ? 23.044 3.482 -35.305 1.00 97.50 142 GLU A O 1
ATOM 1129 N N . LYS A 1 143 ? 21.477 2.126 -34.436 1.00 97.62 143 LYS A N 1
ATOM 1130 C CA . LYS A 1 143 ? 21.360 1.282 -35.637 1.00 97.62 143 LYS A CA 1
ATOM 1131 C C . LYS A 1 143 ? 20.867 2.065 -36.851 1.00 97.62 143 LYS A C 1
ATOM 1133 O O . LYS A 1 143 ? 21.420 1.917 -37.937 1.00 97.62 143 LYS A O 1
ATOM 1138 N N . MET A 1 144 ? 19.861 2.919 -36.669 1.00 96.62 144 MET A N 1
ATOM 1139 C CA . MET A 1 144 ? 19.352 3.774 -37.744 1.00 96.62 144 MET A CA 1
ATOM 1140 C C . MET A 1 144 ? 20.428 4.742 -38.252 1.00 96.62 144 MET A C 1
ATOM 1142 O O . MET A 1 144 ? 20.506 5.009 -39.453 1.00 96.62 144 MET A O 1
ATOM 1146 N N . GLU A 1 145 ? 21.280 5.262 -37.366 1.00 97.00 145 GLU A N 1
ATOM 1147 C CA . GLU A 1 145 ? 22.383 6.133 -37.764 1.00 97.00 145 GLU A CA 1
ATOM 1148 C C . GLU A 1 145 ? 23.501 5.367 -38.486 1.00 97.00 145 GLU A C 1
ATOM 1150 O O . GLU A 1 145 ? 24.032 5.853 -39.489 1.00 97.00 145 GLU A O 1
ATOM 1155 N N . GLU A 1 146 ? 23.841 4.164 -38.023 1.00 97.56 146 GLU A N 1
ATOM 1156 C CA . GLU A 1 146 ? 24.810 3.293 -38.690 1.00 97.56 146 GLU A CA 1
ATOM 1157 C C . GLU A 1 146 ? 24.349 2.936 -40.109 1.00 97.56 146 GLU A C 1
ATOM 1159 O O . GLU A 1 146 ? 25.115 3.078 -41.067 1.00 97.56 146 GLU A O 1
ATOM 1164 N N . ASP A 1 147 ? 23.083 2.553 -40.267 1.00 97.56 147 ASP A N 1
ATOM 1165 C CA . ASP A 1 147 ? 22.491 2.249 -41.570 1.00 97.56 147 ASP A CA 1
ATOM 1166 C C . ASP A 1 147 ? 22.467 3.482 -42.480 1.00 97.56 147 ASP A C 1
ATOM 1168 O O . ASP A 1 147 ? 22.796 3.389 -43.667 1.00 97.56 147 ASP A O 1
ATOM 1172 N N . ARG A 1 148 ? 22.183 4.667 -41.926 1.00 97.19 148 ARG A N 1
ATOM 1173 C CA . ARG A 1 148 ? 22.279 5.937 -42.659 1.00 97.19 148 ARG A CA 1
ATOM 1174 C C . ARG A 1 148 ? 23.703 6.197 -43.159 1.00 97.19 148 ARG A C 1
ATOM 1176 O O . ARG A 1 148 ? 23.875 6.589 -44.314 1.00 97.19 148 ARG A O 1
ATOM 1183 N N . ARG A 1 149 ? 24.727 5.962 -42.330 1.00 97.19 149 ARG A N 1
ATOM 1184 C CA . ARG A 1 149 ? 26.145 6.120 -42.715 1.00 97.19 149 ARG A CA 1
ATOM 1185 C C . ARG A 1 149 ? 26.542 5.117 -43.799 1.00 97.19 149 ARG A C 1
ATOM 1187 O O . ARG A 1 149 ? 27.143 5.511 -44.797 1.00 97.19 149 ARG A O 1
ATOM 1194 N N . LYS A 1 150 ? 26.162 3.842 -43.650 1.00 97.25 150 LYS A N 1
ATOM 1195 C CA . LYS A 1 150 ? 26.408 2.796 -44.660 1.00 97.25 150 LYS A CA 1
ATOM 1196 C C . LYS A 1 150 ? 25.770 3.154 -46.000 1.00 97.25 150 LYS A C 1
ATOM 1198 O O . LYS A 1 150 ? 26.428 3.048 -47.033 1.00 97.25 150 LYS A O 1
ATOM 1203 N N . MET A 1 151 ? 24.525 3.630 -45.979 1.00 97.00 151 MET A N 1
ATOM 1204 C CA . MET A 1 151 ? 23.819 4.078 -47.179 1.00 97.00 151 MET A CA 1
ATOM 1205 C C . MET A 1 151 ? 24.538 5.248 -47.854 1.00 97.00 151 MET A C 1
ATOM 1207 O O . MET A 1 151 ? 24.718 5.240 -49.067 1.00 97.00 151 MET A O 1
ATOM 1211 N N . GLN A 1 152 ? 24.993 6.233 -47.078 1.00 96.88 152 GLN A N 1
ATOM 1212 C CA . GLN A 1 152 ? 25.710 7.388 -47.616 1.00 96.88 152 GLN A CA 1
ATOM 1213 C C . GLN A 1 152 ? 27.008 6.983 -48.330 1.00 96.88 152 GLN A C 1
ATOM 1215 O O . GLN A 1 152 ? 27.279 7.464 -49.428 1.00 96.88 152 GLN A O 1
ATOM 1220 N N . ILE A 1 153 ? 27.780 6.065 -47.741 1.00 97.06 153 ILE A N 1
ATOM 1221 C CA . ILE A 1 153 ? 29.002 5.531 -48.361 1.00 97.06 153 ILE A CA 1
ATOM 1222 C C . ILE A 1 153 ? 28.665 4.763 -49.646 1.00 97.06 153 ILE A C 1
ATOM 1224 O O . ILE A 1 153 ? 29.331 4.941 -50.666 1.00 97.06 153 ILE A O 1
ATOM 1228 N N . LEU A 1 154 ? 27.617 3.933 -49.619 1.00 96.38 154 LEU A N 1
ATOM 1229 C CA . LEU A 1 154 ? 27.192 3.153 -50.781 1.00 96.38 154 LEU A CA 1
ATOM 1230 C C . LEU A 1 154 ? 26.756 4.051 -51.947 1.00 96.38 154 LEU A C 1
ATOM 1232 O O . LEU A 1 154 ? 27.120 3.789 -53.092 1.00 96.38 154 LEU A O 1
ATOM 1236 N N . LEU A 1 155 ? 26.009 5.121 -51.662 1.00 95.31 155 LEU A N 1
ATOM 1237 C CA . LEU A 1 155 ? 25.592 6.098 -52.667 1.00 95.31 155 LEU A CA 1
ATOM 1238 C C . LEU A 1 155 ? 26.796 6.797 -53.307 1.00 95.31 155 LEU A C 1
ATOM 1240 O O . LEU A 1 155 ? 26.871 6.848 -54.533 1.00 95.31 155 LEU A O 1
ATOM 1244 N N . ALA A 1 156 ? 27.766 7.242 -52.503 1.00 95.88 156 ALA A N 1
ATOM 1245 C CA . ALA A 1 156 ? 28.991 7.860 -53.011 1.00 95.88 156 ALA A CA 1
ATOM 1246 C C . ALA A 1 156 ? 29.782 6.910 -53.931 1.00 95.88 156 ALA A C 1
ATOM 1248 O O . ALA A 1 156 ? 30.226 7.306 -55.008 1.00 95.88 156 ALA A O 1
ATOM 1249 N N . PHE A 1 157 ? 29.896 5.631 -53.556 1.00 96.25 157 PHE A N 1
ATOM 1250 C CA . PHE A 1 157 ? 30.546 4.619 -54.392 1.00 96.25 157 PHE A CA 1
ATOM 1251 C C . PHE A 1 157 ? 29.823 4.415 -55.735 1.00 96.25 157 PHE A C 1
ATOM 1253 O O . PHE A 1 157 ? 30.453 4.322 -56.789 1.00 96.25 157 PHE A O 1
ATOM 1260 N N . VAL A 1 158 ? 28.486 4.372 -55.721 1.00 95.81 158 VAL A N 1
ATOM 1261 C CA . VAL A 1 158 ? 27.676 4.243 -56.943 1.00 95.81 158 VAL A CA 1
ATOM 1262 C C . VAL A 1 158 ? 27.829 5.466 -57.850 1.00 95.81 158 VAL A C 1
ATOM 1264 O O . VAL A 1 158 ? 27.887 5.305 -59.071 1.00 95.81 158 VAL A O 1
ATOM 1267 N N . GLU A 1 159 ? 27.900 6.672 -57.288 1.00 94.75 159 GLU A N 1
ATOM 1268 C CA . GLU A 1 159 ? 28.166 7.897 -58.049 1.00 94.75 159 GLU A CA 1
ATOM 1269 C C . GLU A 1 159 ? 29.546 7.860 -58.716 1.00 94.75 159 GLU A C 1
ATOM 1271 O O . GLU A 1 159 ? 29.645 8.113 -59.917 1.00 94.75 159 GLU A O 1
ATOM 1276 N N . GLU A 1 160 ? 30.589 7.446 -57.994 1.00 94.38 160 GLU A N 1
ATOM 1277 C CA . GLU A 1 160 ? 31.946 7.311 -58.537 1.00 94.38 160 GLU A CA 1
ATOM 1278 C C . GLU A 1 160 ? 32.023 6.289 -59.686 1.00 94.38 160 GLU A C 1
ATOM 1280 O O . GLU A 1 160 ? 32.709 6.501 -60.687 1.00 94.38 160 GLU A O 1
ATOM 1285 N N . MET A 1 161 ? 31.282 5.181 -59.593 1.00 93.38 161 MET A N 1
ATOM 1286 C CA . MET A 1 161 ? 31.216 4.202 -60.684 1.00 93.38 161 MET A CA 1
ATOM 1287 C C . MET A 1 161 ? 30.479 4.721 -61.923 1.00 93.38 161 MET A C 1
ATOM 1289 O O . MET A 1 161 ? 30.766 4.272 -63.034 1.00 93.38 161 MET A O 1
ATOM 1293 N N . LYS A 1 162 ? 29.515 5.632 -61.754 1.00 91.88 162 LYS A N 1
ATOM 1294 C CA . LYS A 1 162 ? 28.780 6.236 -62.874 1.00 91.88 162 LYS A CA 1
ATOM 1295 C C . LYS A 1 162 ? 29.606 7.289 -63.605 1.00 91.88 162 LYS A C 1
ATOM 1297 O O . LYS A 1 162 ? 29.457 7.400 -64.813 1.00 91.88 162 LYS A O 1
ATOM 1302 N N . THR A 1 163 ? 30.456 8.037 -62.904 1.00 90.31 163 THR A N 1
ATOM 1303 C CA . THR A 1 163 ? 31.297 9.088 -63.507 1.00 90.31 163 THR A CA 1
ATOM 1304 C C . THR A 1 163 ? 32.547 8.549 -64.204 1.00 90.31 163 THR A C 1
ATOM 1306 O O . THR A 1 163 ? 33.122 9.242 -65.037 1.00 90.31 163 THR A O 1
ATOM 1309 N N . LYS A 1 164 ? 32.975 7.321 -63.881 1.00 81.94 164 LYS A N 1
ATOM 1310 C CA . LYS A 1 164 ? 34.120 6.630 -64.506 1.00 81.94 164 LYS A CA 1
ATOM 1311 C C . LYS A 1 164 ? 33.778 5.850 -65.790 1.00 81.94 164 LYS A C 1
ATOM 1313 O O . LYS A 1 164 ? 34.671 5.209 -66.344 1.00 81.94 164 LYS A O 1
ATOM 1318 N N . LYS A 1 165 ? 32.519 5.861 -66.234 1.00 59.56 165 LYS A N 1
ATOM 1319 C CA . LYS A 1 165 ? 32.073 5.312 -67.526 1.00 59.56 165 LYS A CA 1
ATOM 1320 C C . LYS A 1 165 ? 31.874 6.431 -68.534 1.00 59.56 165 LYS A C 1
ATOM 1322 O O . LYS A 1 165 ? 32.168 6.169 -69.718 1.00 59.56 165 LYS A O 1
#

Sequence (165 aa):
MSASRVEQCPLPKSRALPAVLHLLGTFSSFSAPSQHRDKFKALAQELDSSTPTTKEEIYRQVVGPERHGHTRGYGLGPTSTTVFGTTPGHIELTSQLRIANTQNAELKTKIDDLEKKMDDDRRKMEERMEERMEMERKKVEEKMEEDRRKMQILLAFVEEMKTKK

Organism: NCBI:txid4628

Mean predicted aligned error: 19.84 Å

Secondary structure (DSSP, 8-state):
------PPPPPPPP------------------SHHHHHHHHHHHHHHTTT----HHHHHHHHH----TTEE--SSSS-EE--TT--PPPHHHHHHHHHHHHHHHHHHHHHHHHHHHHHHHHHHHHHHHHHHHHHHHHHHHHHHHHHHHHHHHHHHHHHHHHHHT-

Solvent-accessible surface area (backbone atoms only — not comparable to full-atom values): 10450 Å² total; per-residue (Å²): 143,82,85,85,81,81,83,79,82,81,82,85,80,83,86,88,80,82,89,78,75,92,72,93,68,81,78,73,80,82,86,63,77,59,62,55,55,52,50,42,51,51,53,53,66,60,36,78,74,78,57,96,70,53,73,66,54,54,47,35,70,67,77,42,83,89,56,93,80,49,44,95,58,97,60,97,59,85,37,82,50,68,91,83,50,83,76,69,54,73,68,54,49,53,51,50,52,51,54,51,50,52,52,52,52,56,51,50,54,53,49,55,55,48,52,50,50,52,52,54,53,50,51,54,50,51,53,55,50,50,54,52,52,50,51,52,49,50,55,51,51,53,51,54,50,51,52,51,51,53,48,54,54,52,49,53,52,54,51,54,60,61,74,76,108

pLDDT: mean 75.74, std 21.49, range [34.03, 98.44]

Radius of gyration: 46.23 Å; Cα contacts (8 Å, |Δi|>4): 34; chains: 1; bounding box: 98×42×134 Å

Foldseek 3Di:
DDDDDDDDDDDDDDDDDDDDDDDPDDPPPPPPPPPLVVQLVVVVVVVVPPDPDDSVNSNCVSVPDDDPQFDDDRDDDTDGDCPVHDDDPPVVVVVVVVVVVVVVVVVVVVVVVVVVVVVVVVVVVVVVVVVVVVVVVVVVVVVVVVVVVVVVVVVVVVVVVVVVD